Protein AF-A0A0Q7DU50-F1 (afdb_monomer_lite)

Foldseek 3Di:
DKDKDFDDLVCLVLVQVLQQLQLCVVPPDPHNGGDPSVVSSVVSVVCVVVVWTKMFMADPVRGTFKIKTWDFDPDPVRRVPTDIDMDGRPVCPPVCVVVVD

Structure (mmCIF, N/CA/C/O backbone):
data_AF-A0A0Q7DU50-F1
#
_entry.id   AF-A0A0Q7DU50-F1
#
loop_
_atom_site.group_PDB
_atom_site.id
_atom_site.type_symbol
_atom_site.label_atom_id
_atom_site.label_alt_id
_atom_site.label_comp_id
_atom_site.label_asym_id
_atom_site.label_entity_id
_atom_site.label_seq_id
_atom_site.pdbx_PDB_ins_code
_atom_site.Cartn_x
_atom_site.Cartn_y
_atom_site.Cartn_z
_atom_site.occupancy
_atom_site.B_iso_or_equiv
_atom_site.auth_seq_id
_atom_site.auth_comp_id
_atom_site.auth_asym_id
_atom_site.auth_atom_id
_atom_site.pdbx_PDB_model_num
ATOM 1 N N . MET A 1 1 ? -14.521 -8.506 12.262 1.00 81.94 1 MET A N 1
ATOM 2 C CA . MET A 1 1 ? -13.375 -9.370 11.940 1.00 81.94 1 MET A CA 1
ATOM 3 C C . MET A 1 1 ? -12.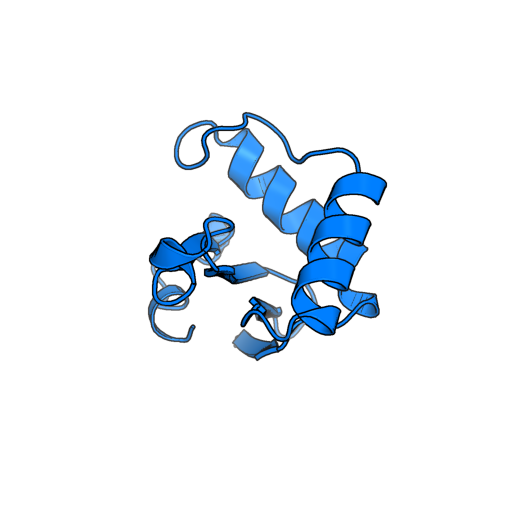657 -8.763 10.739 1.00 81.94 1 MET A C 1
ATOM 5 O O . MET A 1 1 ? -13.153 -7.806 10.149 1.00 81.94 1 MET A O 1
ATOM 9 N N . THR A 1 2 ? -11.438 -9.209 10.452 1.00 92.44 2 THR A N 1
ATOM 10 C CA . THR A 1 2 ? -10.672 -8.757 9.285 1.00 92.44 2 THR A CA 1
ATOM 11 C C . THR A 1 2 ? -10.203 -9.956 8.484 1.00 92.44 2 THR A C 1
ATOM 13 O O . THR A 1 2 ? -9.911 -11.005 9.059 1.00 92.44 2 THR A O 1
ATOM 16 N N . ARG A 1 3 ? -10.113 -9.804 7.162 1.00 96.00 3 ARG A N 1
ATOM 17 C CA . ARG A 1 3 ? -9.573 -10.829 6.263 1.00 96.00 3 ARG A CA 1
ATOM 18 C C . ARG A 1 3 ? -8.433 -10.257 5.437 1.00 96.00 3 ARG A C 1
ATOM 20 O O . ARG A 1 3 ? -8.637 -9.284 4.716 1.00 96.00 3 ARG A O 1
ATOM 27 N N . VAL A 1 4 ? -7.265 -10.889 5.506 1.00 98.00 4 VAL A N 1
ATOM 28 C CA . VAL A 1 4 ? -6.104 -10.549 4.674 1.00 98.00 4 VAL A CA 1
ATOM 29 C C . VAL A 1 4 ? -6.131 -11.382 3.394 1.00 98.00 4 VAL A C 1
ATOM 31 O O . VAL A 1 4 ? -6.412 -12.582 3.434 1.00 98.00 4 VAL A O 1
ATOM 34 N N . ARG A 1 5 ? -5.879 -10.751 2.244 1.00 98.12 5 ARG A N 1
ATOM 35 C CA . ARG A 1 5 ? -5.752 -11.434 0.944 1.00 98.12 5 ARG A CA 1
ATOM 36 C C . ARG A 1 5 ? -4.885 -10.634 -0.042 1.00 98.12 5 ARG A C 1
ATOM 38 O O . ARG A 1 5 ? -4.729 -9.427 0.159 1.00 98.12 5 ARG A O 1
ATOM 45 N N . PRO A 1 6 ? -4.354 -11.265 -1.110 1.00 98.44 6 PRO A N 1
ATOM 46 C CA . PRO A 1 6 ? -3.636 -10.550 -2.166 1.00 98.44 6 PRO A CA 1
ATOM 47 C C . PRO A 1 6 ? -4.492 -9.437 -2.770 1.00 98.44 6 PRO A C 1
ATOM 49 O O . PRO A 1 6 ? -5.703 -9.621 -2.926 1.00 98.44 6 PRO A O 1
ATOM 52 N N . ILE A 1 7 ? -3.885 -8.298 -3.101 1.00 98.62 7 ILE A N 1
ATOM 53 C CA . ILE A 1 7 ? -4.572 -7.180 -3.755 1.00 98.62 7 ILE A CA 1
ATOM 54 C C . ILE A 1 7 ? -5.048 -7.559 -5.166 1.00 98.62 7 ILE A C 1
ATOM 56 O O . ILE A 1 7 ? -4.459 -8.404 -5.839 1.00 98.62 7 ILE A O 1
ATOM 60 N N . THR A 1 8 ? -6.115 -6.914 -5.622 1.00 98.38 8 THR A N 1
ATOM 61 C CA . THR A 1 8 ? -6.632 -6.987 -6.991 1.00 98.38 8 THR A CA 1
ATOM 62 C C . THR A 1 8 ? -6.837 -5.575 -7.535 1.00 98.38 8 THR A C 1
ATOM 64 O O . THR A 1 8 ? -6.918 -4.617 -6.767 1.00 98.38 8 THR A O 1
ATOM 67 N N . GLU A 1 9 ? -6.974 -5.417 -8.853 1.00 98.50 9 GLU A N 1
ATOM 68 C CA . GLU A 1 9 ? -7.231 -4.093 -9.445 1.00 98.50 9 GLU A CA 1
ATOM 69 C C . GLU A 1 9 ? -8.529 -3.443 -8.936 1.00 98.50 9 GLU A C 1
ATOM 71 O O . GLU A 1 9 ? -8.601 -2.222 -8.819 1.00 98.50 9 GLU A O 1
ATOM 76 N N . ALA A 1 10 ? -9.532 -4.243 -8.557 1.00 98.31 10 ALA A N 1
ATOM 77 C CA . ALA A 1 10 ? -10.786 -3.737 -7.995 1.00 98.31 10 ALA A CA 1
ATOM 78 C C . ALA A 1 10 ? -10.596 -3.009 -6.650 1.00 98.31 10 ALA A C 1
ATOM 80 O O . ALA A 1 10 ? -11.453 -2.227 -6.245 1.00 98.31 10 ALA A O 1
ATOM 81 N N . ASP A 1 11 ? -9.469 -3.232 -5.971 1.00 98.62 11 ASP A N 1
ATOM 82 C CA . ASP A 1 11 ? -9.181 -2.636 -4.668 1.00 98.62 11 ASP A CA 1
ATOM 83 C C . ASP A 1 11 ? -8.501 -1.281 -4.757 1.00 98.62 11 ASP A C 1
ATOM 85 O O . ASP A 1 11 ? -8.383 -0.618 -3.731 1.00 98.62 11 ASP A O 1
ATOM 89 N N . ILE A 1 12 ? -8.045 -0.868 -5.944 1.00 98.69 12 ILE A N 1
ATOM 90 C CA . ILE A 1 12 ? -7.265 0.361 -6.132 1.00 98.69 12 ILE A CA 1
ATOM 91 C C . ILE A 1 12 ? -7.937 1.576 -5.467 1.00 98.69 12 ILE A C 1
ATOM 93 O O . ILE A 1 12 ? -7.248 2.263 -4.711 1.00 98.69 12 ILE A O 1
ATOM 97 N N . PRO A 1 13 ? -9.253 1.831 -5.641 1.00 98.56 13 PRO A N 1
ATOM 98 C CA . PRO A 1 13 ? -9.901 2.962 -4.975 1.00 98.56 13 PRO A CA 1
AT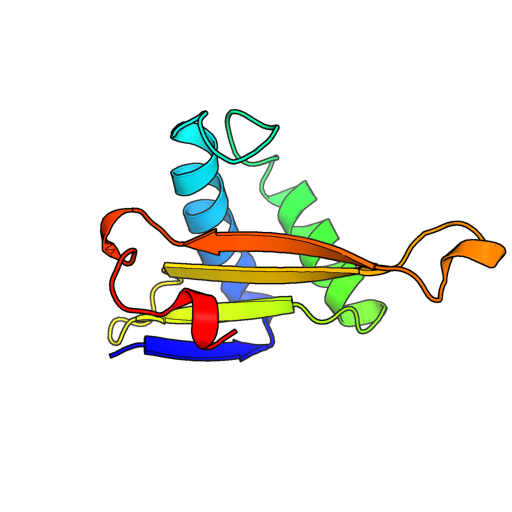OM 99 C C . PRO A 1 13 ? -9.878 2.849 -3.444 1.00 98.56 13 PRO A C 1
ATOM 101 O O . PRO A 1 13 ? -9.623 3.830 -2.751 1.00 98.56 13 PRO A O 1
ATOM 104 N N . GLY A 1 14 ? -10.116 1.646 -2.910 1.00 98.56 14 GLY A N 1
ATOM 105 C CA . GLY A 1 14 ? -10.113 1.398 -1.468 1.00 98.56 14 GLY A CA 1
ATOM 106 C C . GLY A 1 14 ? -8.715 1.520 -0.866 1.00 98.56 14 GLY A C 1
ATOM 107 O O . GLY A 1 14 ? -8.537 2.193 0.141 1.00 98.56 14 GLY A O 1
ATOM 108 N N . PHE A 1 15 ? -7.714 0.930 -1.520 1.00 98.75 15 PHE A N 1
ATOM 109 C CA . PHE A 1 15 ? -6.310 1.036 -1.139 1.00 98.75 15 PHE A CA 1
ATOM 110 C C . PHE A 1 15 ? -5.820 2.486 -1.167 1.00 98.75 15 PHE A C 1
ATOM 112 O O . PHE A 1 15 ? -5.189 2.920 -0.207 1.00 98.75 15 PHE A O 1
ATOM 119 N N . HIS A 1 16 ? -6.149 3.249 -2.217 1.00 98.75 16 HIS A N 1
ATOM 120 C CA . HIS A 1 16 ? -5.811 4.672 -2.314 1.00 98.75 16 HIS A CA 1
ATOM 121 C C . HIS A 1 16 ? -6.380 5.468 -1.135 1.00 98.75 16 HIS A C 1
ATOM 123 O O . HIS A 1 16 ? -5.633 6.178 -0.465 1.00 98.75 16 HIS A O 1
ATOM 129 N N . ALA A 1 17 ? -7.663 5.276 -0.816 1.00 98.56 17 ALA A N 1
ATOM 130 C CA . ALA A 1 17 ? -8.302 5.940 0.318 1.00 98.56 17 ALA A CA 1
ATOM 131 C C . ALA A 1 17 ? -7.661 5.553 1.666 1.00 98.56 17 ALA A C 1
ATOM 133 O O . ALA A 1 17 ? -7.437 6.413 2.518 1.00 98.56 17 ALA A O 1
ATOM 134 N N . THR A 1 18 ? -7.327 4.272 1.863 1.00 98.62 18 THR A N 1
ATOM 135 C CA . THR A 1 18 ? -6.618 3.790 3.059 1.00 98.62 18 THR A CA 1
ATOM 136 C C . THR A 1 18 ? -5.217 4.398 3.175 1.00 98.62 18 THR A C 1
ATOM 138 O O . THR A 1 18 ? -4.833 4.840 4.258 1.00 98.62 18 THR A O 1
ATOM 141 N N . LEU A 1 19 ? -4.461 4.435 2.074 1.00 98.62 19 LEU A N 1
ATOM 142 C CA . LEU A 1 19 ? -3.128 5.031 2.011 1.00 98.62 19 LEU A CA 1
ATOM 143 C C . LEU A 1 19 ? -3.182 6.527 2.333 1.00 98.62 19 LEU A C 1
ATOM 145 O O . LEU A 1 19 ? -2.389 6.996 3.145 1.00 98.62 19 LEU A O 1
ATOM 149 N N . ASP A 1 20 ? -4.132 7.262 1.748 1.00 98.56 20 ASP A N 1
ATOM 150 C CA . ASP A 1 20 ? -4.293 8.703 1.972 1.00 98.56 20 ASP A CA 1
ATOM 151 C C . ASP A 1 20 ? -4.636 9.007 3.431 1.00 98.56 20 ASP A C 1
ATOM 153 O O . ASP A 1 20 ? -4.017 9.874 4.046 1.00 98.56 20 ASP A O 1
ATOM 157 N N . ALA A 1 21 ? -5.563 8.240 4.016 1.00 98.31 21 ALA A N 1
ATOM 158 C CA . ALA A 1 21 ? -5.943 8.386 5.416 1.00 98.31 21 ALA A CA 1
ATOM 159 C C . ALA A 1 21 ? -4.737 8.230 6.355 1.00 98.31 21 ALA A C 1
ATOM 161 O O . ALA A 1 21 ? -4.567 9.043 7.259 1.00 98.31 21 ALA A O 1
ATOM 162 N N . VAL A 1 22 ? -3.878 7.230 6.116 1.00 98.38 22 VAL A N 1
ATOM 163 C CA . VAL A 1 22 ? -2.664 7.007 6.920 1.00 98.38 22 VAL A CA 1
ATOM 164 C C . VAL A 1 22 ? -1.586 8.060 6.631 1.00 98.38 22 VAL A C 1
ATOM 166 O O . VAL A 1 22 ? -0.926 8.527 7.558 1.00 98.38 22 VAL A O 1
ATOM 169 N N . ALA A 1 23 ? -1.404 8.469 5.372 1.00 98.12 23 ALA A N 1
ATOM 170 C CA . ALA A 1 23 ? -0.418 9.480 4.979 1.00 98.12 23 ALA A CA 1
ATOM 171 C C . ALA A 1 23 ? -0.709 10.847 5.616 1.00 98.12 23 ALA A C 1
ATOM 173 O O . ALA A 1 23 ? 0.202 11.511 6.110 1.00 98.12 23 ALA A O 1
ATOM 174 N N . ARG A 1 24 ? -1.988 11.235 5.689 1.00 98.06 24 ARG A N 1
ATOM 175 C CA . ARG A 1 24 ? -2.426 12.505 6.288 1.00 98.06 24 ARG A CA 1
ATOM 176 C C . ARG A 1 24 ? -2.146 12.621 7.779 1.00 98.06 24 ARG A C 1
ATOM 178 O O . ARG A 1 24 ? -2.032 13.737 8.279 1.00 98.06 24 ARG A O 1
ATOM 185 N N . GLU A 1 25 ? -1.950 11.507 8.479 1.00 97.12 25 GLU A N 1
ATOM 186 C CA . GLU A 1 25 ? -1.501 11.524 9.876 1.00 97.12 25 GLU A CA 1
ATOM 187 C C . GLU A 1 25 ? -0.082 12.102 10.027 1.00 97.12 25 GLU A C 1
ATOM 189 O O . GLU A 1 25 ? 0.315 12.444 11.139 1.00 97.12 25 GLU A O 1
ATOM 194 N N . SER A 1 26 ? 0.691 12.212 8.934 1.00 93.69 26 SER A N 1
ATOM 195 C CA . SER A 1 26 ? 2.017 12.857 8.870 1.00 93.69 26 SER A CA 1
ATOM 196 C C . SER A 1 26 ? 3.012 12.387 9.943 1.00 93.69 26 SER A C 1
ATOM 198 O O . SER A 1 26 ? 3.904 13.127 10.348 1.00 93.69 26 SER A O 1
ATOM 200 N N . SER A 1 27 ? 2.842 11.149 10.415 1.00 94.06 27 SER A N 1
ATOM 201 C CA . SER A 1 27 ? 3.603 10.578 11.536 1.00 94.06 27 SER A CA 1
ATOM 202 C C . SER A 1 27 ? 4.366 9.305 11.161 1.00 94.06 27 SER A C 1
ATOM 204 O O . SER A 1 27 ? 5.336 8.957 11.827 1.00 94.06 27 SER A O 1
ATOM 206 N N . PHE A 1 28 ? 3.931 8.599 10.111 1.00 94.25 28 PHE A N 1
ATOM 207 C CA . PHE A 1 28 ? 4.428 7.255 9.776 1.00 94.25 28 PHE A CA 1
ATOM 208 C C . PHE A 1 28 ? 5.017 7.156 8.371 1.00 94.25 28 PHE A C 1
ATOM 210 O O . PHE A 1 28 ? 6.036 6.500 8.173 1.00 94.25 28 PHE A O 1
ATOM 217 N N . LEU A 1 29 ? 4.367 7.787 7.391 1.00 95.56 29 LEU A N 1
ATOM 218 C CA . LEU A 1 29 ? 4.781 7.740 5.994 1.00 95.56 29 LEU A CA 1
ATOM 219 C C . LEU A 1 29 ? 5.615 8.968 5.635 1.00 95.56 29 LEU A C 1
ATOM 221 O O . LEU A 1 29 ? 5.462 10.037 6.218 1.00 95.56 29 LEU A O 1
ATOM 225 N N . ARG A 1 30 ? 6.482 8.813 4.630 1.00 92.38 30 ARG A N 1
ATOM 226 C CA . ARG A 1 30 ? 7.297 9.920 4.105 1.00 92.38 30 ARG A CA 1
ATOM 227 C C . ARG A 1 30 ? 6.451 11.006 3.432 1.00 92.38 30 ARG A C 1
ATOM 229 O O . ARG A 1 30 ? 6.828 12.170 3.463 1.00 92.38 30 ARG A O 1
ATOM 236 N N . GLY A 1 31 ? 5.347 10.618 2.791 1.00 92.12 31 GLY A N 1
ATOM 237 C CA . GLY A 1 31 ? 4.400 11.537 2.159 1.00 92.12 31 GLY A CA 1
ATOM 238 C C . GLY A 1 31 ? 3.288 11.956 3.122 1.00 92.12 31 GLY A C 1
ATOM 239 O O . GLY A 1 31 ? 2.817 11.138 3.907 1.00 92.12 31 GLY A O 1
ATOM 240 N N . SER A 1 32 ? 2.846 13.211 3.023 1.00 95.44 32 SER A N 1
ATOM 241 C CA . SER A 1 32 ? 1.748 13.783 3.822 1.00 95.44 32 SER A CA 1
ATOM 242 C C . SER A 1 32 ? 0.349 13.552 3.229 1.00 95.44 32 SER A C 1
ATOM 244 O O . SER A 1 32 ? -0.654 13.946 3.820 1.00 95.44 32 SER A O 1
ATOM 246 N N . GLN A 1 33 ? 0.269 12.937 2.048 1.00 96.88 33 GLN A N 1
ATOM 247 C CA . GLN A 1 33 ? -0.961 12.521 1.371 1.00 96.88 33 GLN A CA 1
ATOM 248 C C . GLN A 1 33 ? -0.647 11.384 0.391 1.00 96.88 33 GLN A C 1
ATOM 250 O O . GLN A 1 33 ? 0.522 11.177 0.042 1.00 96.88 33 GLN A O 1
ATOM 255 N N . ALA A 1 34 ? -1.668 10.659 -0.066 1.00 97.25 34 ALA A N 1
ATOM 256 C CA . ALA A 1 34 ? -1.474 9.671 -1.119 1.00 97.25 34 ALA A CA 1
ATOM 257 C C . ALA A 1 34 ? -1.060 10.345 -2.442 1.00 97.25 34 ALA A C 1
ATOM 259 O O . ALA A 1 34 ? -1.493 11.468 -2.730 1.00 97.25 34 ALA A O 1
ATOM 260 N N . PRO A 1 35 ? -0.269 9.658 -3.286 1.00 97.81 35 PRO A N 1
ATOM 261 C CA . PRO A 1 35 ? -0.090 10.055 -4.678 1.00 97.81 35 PRO A CA 1
ATOM 262 C C . PRO A 1 35 ? -1.435 10.134 -5.430 1.00 97.81 35 PRO A C 1
ATOM 264 O O . PRO A 1 35 ? -2.444 9.590 -4.961 1.00 97.81 35 PRO A O 1
ATOM 267 N N . PRO A 1 36 ? -1.471 10.772 -6.613 1.00 98.38 36 PRO A N 1
ATOM 268 C CA . PRO A 1 36 ? -2.608 10.691 -7.525 1.00 98.38 36 PRO A CA 1
ATOM 269 C C . PRO A 1 36 ? -3.096 9.251 -7.735 1.00 98.38 36 PRO A C 1
ATOM 271 O O . PRO A 1 36 ? -2.306 8.304 -7.755 1.00 98.38 36 PRO A O 1
ATOM 274 N N . LEU A 1 37 ? -4.409 9.080 -7.915 1.00 98.44 37 LEU A N 1
ATOM 275 C CA . LEU A 1 37 ? -5.021 7.754 -8.053 1.00 98.44 37 LEU A CA 1
ATOM 276 C C . LEU A 1 37 ? -4.414 6.947 -9.211 1.00 98.44 37 LEU A C 1
ATOM 278 O O . LEU A 1 37 ? -4.198 5.749 -9.058 1.00 98.44 37 LEU A O 1
ATOM 282 N N . ASP A 1 38 ? -4.090 7.597 -10.329 1.00 98.44 38 ASP A N 1
ATOM 283 C CA . ASP A 1 38 ? -3.488 6.943 -11.498 1.00 98.44 38 ASP A CA 1
ATOM 284 C C . ASP A 1 38 ? -2.067 6.421 -11.225 1.00 98.44 38 ASP A C 1
ATOM 286 O O . ASP A 1 38 ? -1.689 5.354 -11.722 1.00 98.44 38 ASP A O 1
ATOM 290 N N . ASP A 1 39 ? -1.302 7.111 -10.375 1.00 98.50 39 ASP A N 1
ATOM 291 C CA . ASP A 1 39 ? 0.029 6.667 -9.953 1.00 98.50 39 ASP A CA 1
ATOM 292 C C . ASP A 1 39 ? -0.083 5.442 -9.040 1.00 98.50 39 ASP A C 1
ATOM 294 O O . ASP A 1 39 ? 0.626 4.449 -9.222 1.00 98.50 39 ASP A O 1
ATOM 298 N N . VAL A 1 40 ? -1.035 5.464 -8.100 1.00 98.50 40 VAL A N 1
ATOM 299 C CA . VAL A 1 40 ? -1.340 4.310 -7.239 1.00 98.50 40 VAL A CA 1
ATOM 300 C C . VAL A 1 40 ? -1.862 3.129 -8.063 1.00 98.50 40 VAL A C 1
ATOM 302 O O . VAL A 1 40 ? -1.459 1.988 -7.829 1.00 98.50 40 VAL A O 1
ATOM 305 N N . ALA A 1 41 ? -2.698 3.378 -9.071 1.00 98.69 41 ALA A N 1
ATOM 306 C CA . ALA A 1 41 ? -3.175 2.348 -9.987 1.00 98.69 41 ALA A CA 1
ATOM 307 C C . ALA A 1 41 ? -2.017 1.714 -10.771 1.00 98.69 41 ALA A C 1
ATOM 309 O O . ALA A 1 41 ? -1.9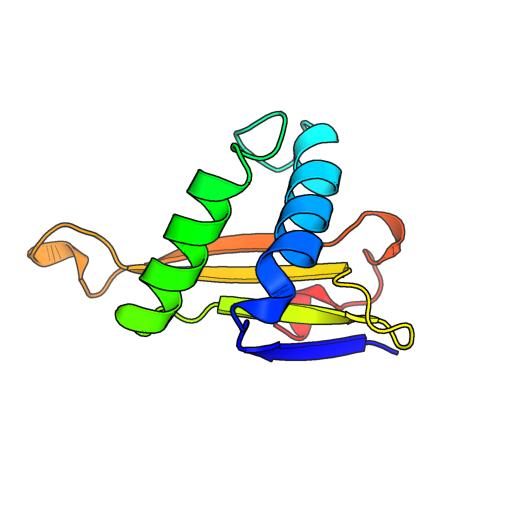43 0.490 -10.895 1.00 98.69 41 ALA A O 1
ATOM 310 N N . SER A 1 42 ? -1.087 2.536 -11.263 1.00 98.56 42 SER A N 1
ATOM 311 C CA . SER A 1 42 ? 0.115 2.080 -11.966 1.00 98.56 42 SER A CA 1
ATOM 312 C C . SER A 1 42 ? 1.023 1.251 -11.058 1.00 98.56 42 SER A C 1
ATOM 314 O O . SER A 1 42 ? 1.512 0.201 -11.475 1.00 98.56 42 SER A O 1
ATOM 316 N N . PHE A 1 43 ? 1.190 1.663 -9.799 1.00 98.19 43 PHE A N 1
ATOM 317 C CA . PHE A 1 43 ? 1.933 0.912 -8.788 1.00 98.19 43 PHE A CA 1
ATOM 318 C C . PHE A 1 43 ? 1.330 -0.476 -8.528 1.00 98.19 43 PHE A C 1
ATOM 320 O O . PHE A 1 43 ? 2.039 -1.478 -8.622 1.00 98.19 43 PHE A O 1
ATOM 327 N N . VAL A 1 44 ? 0.019 -0.556 -8.269 1.00 98.62 44 VAL A N 1
ATOM 328 C CA . VAL A 1 44 ? -0.675 -1.831 -8.006 1.00 98.62 44 VAL A CA 1
ATOM 329 C C . VAL A 1 44 ? -0.584 -2.764 -9.213 1.00 98.62 44 VAL A C 1
ATOM 331 O O . VAL A 1 44 ? -0.217 -3.931 -9.067 1.00 98.62 44 VAL A O 1
ATOM 334 N N . ARG A 1 45 ? -0.857 -2.260 -10.423 1.00 98.69 45 ARG A N 1
ATOM 335 C CA . ARG A 1 45 ? -0.729 -3.058 -11.655 1.00 98.69 45 ARG A CA 1
ATOM 336 C C . ARG A 1 45 ? 0.702 -3.535 -11.871 1.00 98.69 45 ARG A C 1
ATOM 338 O O . ARG A 1 45 ? 0.900 -4.696 -12.217 1.00 98.69 45 ARG A O 1
ATOM 345 N N . GLY A 1 46 ? 1.687 -2.673 -11.622 1.00 98.12 46 GLY A N 1
ATOM 346 C CA . GLY A 1 46 ? 3.102 -3.024 -11.681 1.00 98.12 46 GLY A CA 1
ATOM 347 C C . GLY A 1 46 ? 3.447 -4.169 -10.731 1.00 98.12 46 GLY A C 1
ATOM 348 O O . GLY A 1 46 ? 4.033 -5.157 -11.167 1.00 98.12 46 GLY A O 1
ATOM 349 N N . ASN A 1 47 ? 3.014 -4.094 -9.468 1.00 98.06 47 ASN A N 1
ATOM 350 C CA . ASN A 1 47 ? 3.236 -5.158 -8.488 1.00 98.06 47 ASN A CA 1
ATOM 351 C C . ASN A 1 47 ? 2.578 -6.483 -8.892 1.00 98.06 47 ASN A C 1
ATOM 353 O O . ASN A 1 47 ? 3.205 -7.535 -8.772 1.00 98.06 47 ASN A O 1
ATOM 357 N N . ILE A 1 48 ? 1.348 -6.446 -9.416 1.00 98.12 48 ILE A N 1
ATOM 358 C CA . ILE A 1 48 ? 0.657 -7.642 -9.922 1.00 98.12 48 ILE A CA 1
ATOM 359 C C . ILE A 1 48 ? 1.443 -8.261 -11.087 1.00 98.12 48 ILE A C 1
ATOM 361 O O . ILE A 1 48 ? 1.703 -9.466 -11.086 1.00 98.12 48 ILE A O 1
ATOM 365 N N . GLN A 1 49 ? 1.860 -7.447 -12.060 1.00 97.88 49 GLN A N 1
ATOM 366 C CA . GLN A 1 49 ? 2.599 -7.901 -13.242 1.00 97.88 49 GLN A CA 1
ATOM 367 C C . GLN A 1 49 ? 3.950 -8.529 -12.880 1.00 97.88 49 GLN A C 1
ATOM 369 O O . GLN A 1 49 ? 4.303 -9.584 -13.409 1.00 97.88 49 GLN A O 1
ATOM 374 N N . THR A 1 50 ? 4.696 -7.917 -11.959 1.00 95.56 50 THR A N 1
ATOM 375 C CA . THR A 1 50 ? 6.016 -8.405 -11.523 1.00 95.56 50 THR A CA 1
ATOM 376 C C . THR A 1 50 ? 5.943 -9.445 -10.407 1.00 95.56 50 THR A C 1
ATOM 378 O O . THR A 1 50 ? 6.974 -9.993 -10.008 1.00 95.56 50 THR A O 1
ATOM 381 N N . ARG A 1 51 ? 4.734 -9.761 -9.923 1.00 96.06 51 ARG A N 1
ATOM 382 C CA . ARG A 1 51 ? 4.485 -10.663 -8.790 1.00 96.06 51 ARG A CA 1
ATOM 383 C C . ARG A 1 51 ? 5.218 -10.216 -7.520 1.00 96.06 51 ARG A C 1
ATOM 385 O O . ARG A 1 51 ? 5.758 -11.044 -6.781 1.00 96.06 51 ARG A O 1
ATOM 392 N N . ASN A 1 52 ? 5.257 -8.909 -7.279 1.00 97.69 52 ASN A N 1
ATOM 393 C CA . ASN A 1 52 ? 5.589 -8.373 -5.965 1.00 97.69 52 ASN A CA 1
ATOM 394 C C . ASN A 1 52 ? 4.431 -8.689 -5.005 1.00 97.69 52 ASN A C 1
ATOM 396 O O . ASN A 1 52 ? 3.269 -8.490 -5.373 1.00 97.69 52 ASN A O 1
ATOM 400 N N . PRO A 1 53 ? 4.701 -9.207 -3.795 1.00 97.81 53 PRO A N 1
ATOM 401 C CA . PRO A 1 53 ? 3.644 -9.472 -2.833 1.00 97.81 53 PRO A CA 1
ATOM 402 C C . PRO A 1 53 ? 3.038 -8.146 -2.372 1.00 97.81 53 PRO A C 1
ATOM 404 O O . PRO A 1 53 ? 3.735 -7.264 -1.878 1.00 97.81 53 PRO A O 1
ATOM 407 N N . GLN A 1 54 ? 1.726 -8.025 -2.527 1.00 98.69 54 GLN A N 1
ATOM 408 C CA . GLN A 1 54 ? 0.946 -6.911 -2.013 1.00 98.69 54 GLN A CA 1
ATOM 409 C C . GLN A 1 54 ? -0.383 -7.462 -1.503 1.00 98.69 54 GLN A C 1
ATOM 411 O O . GLN A 1 54 ? -1.151 -8.080 -2.245 1.00 98.69 54 GLN A O 1
ATOM 416 N N . PHE A 1 55 ? -0.634 -7.259 -0.218 1.00 98.75 55 PHE A N 1
ATOM 417 C CA . PHE A 1 55 ? -1.790 -7.761 0.508 1.00 98.75 55 PHE A CA 1
ATOM 418 C C . PHE A 1 55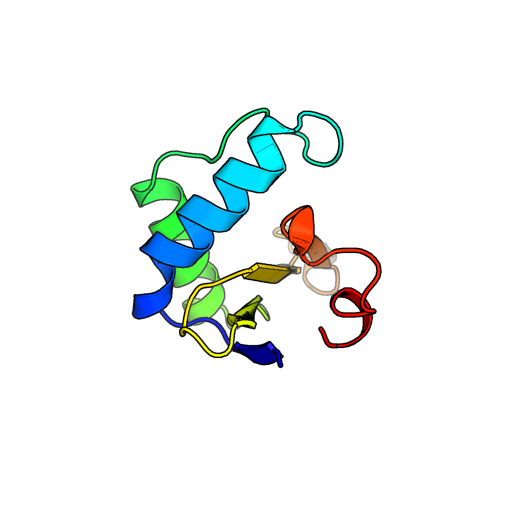 ? -2.578 -6.602 1.099 1.00 98.75 55 PHE A C 1
ATOM 420 O O . PHE A 1 55 ? -2.021 -5.581 1.498 1.00 98.75 55 PHE A O 1
ATOM 427 N N . VAL A 1 56 ? -3.891 -6.787 1.189 1.00 98.81 56 V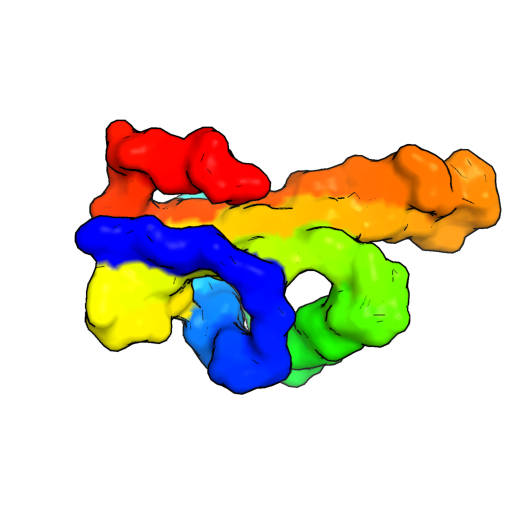AL A N 1
ATOM 428 C CA . VAL A 1 56 ? -4.809 -5.846 1.832 1.00 98.81 56 VAL A CA 1
ATOM 429 C C . VAL A 1 56 ? -5.632 -6.560 2.895 1.00 98.81 56 VAL A C 1
ATOM 431 O O . VAL A 1 56 ? -5.973 -7.737 2.753 1.00 98.81 56 VAL A O 1
ATOM 434 N N . ALA A 1 57 ? -5.959 -5.835 3.959 1.00 98.50 57 ALA A N 1
ATOM 435 C CA . ALA A 1 57 ? -6.897 -6.268 4.982 1.00 98.50 57 ALA A CA 1
ATOM 436 C C . ALA A 1 57 ? -8.272 -5.654 4.712 1.00 98.50 57 ALA A C 1
ATOM 438 O O . ALA A 1 57 ? -8.389 -4.436 4.578 1.00 98.50 57 ALA A O 1
ATOM 439 N N . LEU A 1 58 ? -9.305 -6.495 4.667 1.00 98.06 58 LEU A N 1
ATOM 440 C CA . LEU A 1 58 ? -10.699 -6.084 4.523 1.00 98.06 58 LEU A CA 1
ATOM 441 C C . LEU A 1 58 ? -11.419 -6.174 5.861 1.00 98.06 58 LEU A C 1
ATOM 443 O O . LEU A 1 58 ? -11.253 -7.168 6.573 1.00 98.06 58 LEU A O 1
ATOM 447 N N . SER A 1 59 ? -12.252 -5.183 6.169 1.00 96.44 59 SER A N 1
ATOM 448 C CA . SER A 1 59 ? -13.257 -5.292 7.225 1.00 96.44 59 SER A CA 1
ATOM 449 C C . SER A 1 59 ? -14.418 -6.196 6.801 1.00 96.44 59 SER A C 1
ATOM 451 O O . SER A 1 59 ? -14.593 -6.493 5.617 1.00 96.44 59 SER A O 1
ATOM 453 N N . ASP A 1 60 ? -15.266 -6.585 7.755 1.00 92.81 60 ASP A N 1
ATOM 454 C CA . ASP A 1 60 ? -16.507 -7.326 7.468 1.00 92.81 60 ASP A CA 1
ATOM 455 C C . ASP A 1 60 ? -17.441 -6.568 6.511 1.00 92.81 60 ASP A C 1
ATOM 457 O O . ASP A 1 60 ? -18.212 -7.178 5.776 1.00 92.81 60 ASP A O 1
ATOM 461 N N . GLN A 1 61 ? -17.363 -5.235 6.498 1.00 92.88 61 GLN A N 1
ATOM 462 C CA . GLN A 1 61 ? -18.132 -4.369 5.600 1.00 92.88 61 GLN A CA 1
ATOM 463 C C . GLN A 1 61 ? -17.519 -4.282 4.190 1.00 92.88 61 GLN A C 1
ATOM 465 O O . GLN A 1 61 ? -18.049 -3.578 3.335 1.00 92.88 61 GLN A O 1
ATOM 470 N N . GLY A 1 62 ? -16.401 -4.969 3.940 1.00 93.50 62 GLY A N 1
ATOM 471 C CA . GLY A 1 62 ? -15.719 -5.001 2.647 1.00 93.50 62 GLY A CA 1
ATOM 472 C C . GLY A 1 62 ? -14.790 -3.815 2.379 1.00 93.50 62 GLY A C 1
ATOM 473 O O . GLY A 1 62 ? -14.236 -3.722 1.288 1.00 93.50 62 GLY A O 1
ATOM 474 N N . SER A 1 63 ? -14.585 -2.917 3.345 1.00 96.62 63 SER A N 1
ATOM 475 C CA . SER A 1 63 ? -13.668 -1.781 3.194 1.00 96.62 63 SER A CA 1
ATOM 476 C C . SER A 1 63 ? -12.217 -2.211 3.406 1.00 96.62 63 SER A C 1
ATOM 478 O O . SER A 1 63 ? -11.937 -3.017 4.293 1.00 96.62 63 SER A O 1
ATOM 480 N N . ILE A 1 64 ? -11.284 -1.643 2.638 1.00 98.50 64 ILE A N 1
ATOM 481 C CA . ILE A 1 64 ? -9.850 -1.807 2.904 1.00 98.50 64 ILE A CA 1
ATOM 482 C C . ILE A 1 64 ? -9.484 -0.997 4.153 1.00 98.50 64 ILE A C 1
ATOM 484 O O . ILE A 1 64 ? -9.830 0.178 4.266 1.00 98.50 64 ILE A O 1
ATOM 488 N N . VAL A 1 65 ? -8.808 -1.636 5.107 1.00 98.38 65 VAL A N 1
ATOM 489 C CA . VAL A 1 65 ? -8.454 -1.035 6.410 1.00 98.38 65 VAL A CA 1
ATOM 490 C C . VAL A 1 65 ? -6.958 -1.074 6.715 1.00 98.38 65 VAL A C 1
ATOM 492 O O . VAL A 1 65 ? -6.496 -0.502 7.705 1.00 98.38 65 VAL A O 1
ATOM 495 N N . GLY A 1 66 ? -6.184 -1.722 5.850 1.00 98.50 66 GLY A N 1
ATOM 496 C CA . GLY A 1 66 ? -4.732 -1.739 5.902 1.00 98.50 66 GLY A CA 1
ATOM 497 C C . GLY A 1 66 ? -4.134 -2.487 4.719 1.00 98.50 66 GLY A C 1
ATOM 498 O O . GLY A 1 66 ? -4.848 -3.168 3.977 1.00 98.50 66 GLY A O 1
ATOM 499 N N . TRP A 1 67 ? -2.820 -2.383 4.573 1.00 98.81 67 TRP A N 1
ATOM 500 C CA . TRP A 1 67 ? -2.055 -3.058 3.532 1.00 98.81 67 TRP A CA 1
ATOM 501 C C . TRP A 1 67 ? -0.654 -3.439 4.017 1.00 98.81 67 TRP A C 1
ATOM 503 O O . TRP A 1 67 ? -0.159 -2.892 5.006 1.00 98.81 67 TRP A O 1
ATOM 513 N N . CYS A 1 68 ? -0.021 -4.346 3.278 1.00 98.69 68 CYS A N 1
ATOM 514 C CA . CYS A 1 68 ? 1.397 -4.671 3.368 1.00 98.69 68 CYS A CA 1
ATOM 515 C C . CYS A 1 68 ? 1.899 -5.075 1.977 1.00 98.69 68 CYS A C 1
ATOM 517 O O . CYS A 1 68 ? 1.295 -5.933 1.327 1.00 98.69 68 CYS A O 1
ATOM 519 N N . ASP A 1 69 ? 2.976 -4.459 1.511 1.00 98.56 69 ASP A N 1
ATOM 520 C CA . ASP A 1 69 ? 3.631 -4.756 0.244 1.00 98.56 69 ASP A CA 1
ATOM 521 C C . ASP A 1 69 ? 5.145 -4.864 0.400 1.00 98.56 69 ASP A C 1
ATOM 523 O O . ASP A 1 69 ? 5.736 -4.288 1.311 1.00 98.56 69 ASP A O 1
ATOM 527 N N . ILE A 1 70 ? 5.767 -5.644 -0.486 1.00 98.31 70 ILE A N 1
ATOM 528 C CA . ILE A 1 70 ? 7.221 -5.684 -0.632 1.00 98.31 70 ILE A CA 1
ATOM 529 C C . ILE A 1 70 ? 7.562 -5.455 -2.099 1.00 98.31 70 ILE A C 1
ATOM 531 O O . ILE A 1 70 ? 7.190 -6.247 -2.967 1.00 98.31 70 ILE A O 1
ATOM 535 N N . VAL A 1 71 ? 8.313 -4.392 -2.372 1.00 96.38 71 VAL A N 1
ATOM 536 C CA . VAL A 1 71 ? 8.765 -4.036 -3.720 1.00 96.38 71 VAL A CA 1
ATOM 537 C C . VAL A 1 71 ? 10.230 -4.428 -3.868 1.00 96.38 71 VAL A C 1
ATOM 539 O O . VAL A 1 71 ? 11.070 -4.016 -3.071 1.00 96.38 71 VAL A O 1
ATOM 542 N N . ARG A 1 72 ? 10.550 -5.237 -4.884 1.00 95.00 72 ARG A N 1
ATOM 543 C CA . ARG A 1 72 ? 11.935 -5.657 -5.156 1.00 95.00 72 ARG A CA 1
ATOM 544 C C . ARG A 1 72 ? 12.833 -4.479 -5.529 1.00 95.00 72 ARG A C 1
ATOM 546 O O . ARG A 1 72 ? 12.391 -3.547 -6.208 1.00 95.00 72 ARG A O 1
ATOM 553 N N . GLY A 1 73 ? 14.108 -4.582 -5.154 1.00 92.69 73 GLY A N 1
ATOM 554 C CA . GLY A 1 73 ? 15.157 -3.676 -5.619 1.00 92.69 73 GLY A CA 1
ATOM 555 C C . GLY A 1 73 ? 15.242 -3.644 -7.150 1.00 92.69 73 GLY A C 1
ATOM 556 O O . GLY A 1 73 ? 15.014 -4.654 -7.819 1.00 92.69 73 GLY A O 1
ATOM 557 N N . ARG A 1 74 ? 15.533 -2.464 -7.712 1.00 87.00 74 ARG A N 1
ATOM 558 C CA . ARG A 1 74 ? 15.575 -2.244 -9.171 1.00 87.00 74 ARG A CA 1
ATOM 559 C C . ARG A 1 74 ? 16.969 -2.447 -9.771 1.00 87.00 74 ARG A C 1
ATOM 561 O O . ARG A 1 74 ? 17.066 -2.610 -10.985 1.00 87.00 74 ARG A O 1
ATOM 568 N N . GLY A 1 75 ? 18.029 -2.430 -8.960 1.00 88.75 75 GLY A N 1
ATOM 569 C CA . GLY A 1 75 ? 19.384 -2.734 -9.413 1.00 88.75 75 GLY A CA 1
ATOM 570 C C . GLY A 1 75 ? 19.580 -4.223 -9.711 1.00 88.75 75 GLY A C 1
ATOM 571 O O . GLY A 1 75 ? 19.005 -5.082 -9.043 1.00 88.75 75 GLY A O 1
ATOM 572 N N . GLU A 1 76 ? 20.442 -4.541 -10.681 1.00 88.81 76 GLU A N 1
ATOM 573 C CA . GLU A 1 76 ? 20.778 -5.924 -11.068 1.00 88.81 76 GLU A CA 1
ATOM 574 C C . GLU A 1 76 ? 21.195 -6.772 -9.855 1.00 88.81 76 GLU A C 1
ATOM 576 O O . GLU A 1 76 ? 20.685 -7.873 -9.627 1.00 88.81 76 GLU A O 1
ATOM 581 N N . HIS A 1 77 ? 22.051 -6.202 -9.010 1.00 93.62 77 HIS A N 1
ATOM 582 C CA . HIS A 1 77 ? 22.551 -6.844 -7.799 1.00 93.62 77 HIS A CA 1
ATOM 583 C C . HIS A 1 77 ? 21.626 -6.689 -6.584 1.00 93.62 77 HIS A C 1
ATOM 585 O O . HIS A 1 77 ? 21.927 -7.236 -5.533 1.00 93.62 77 HIS A O 1
ATOM 591 N N . GLU A 1 78 ? 20.492 -5.997 -6.707 1.00 92.81 78 GLU A N 1
ATOM 592 C CA . GLU A 1 78 ? 19.541 -5.736 -5.613 1.00 92.81 78 GLU A CA 1
ATOM 593 C C . GLU A 1 78 ? 18.242 -6.535 -5.762 1.00 92.81 78 GLU A C 1
ATOM 595 O O . GLU A 1 78 ? 17.357 -6.448 -4.918 1.00 92.81 78 GLU A O 1
ATOM 600 N N . SER A 1 79 ? 18.119 -7.341 -6.817 1.00 89.69 79 SER A N 1
ATOM 601 C CA . SER A 1 79 ? 16.912 -8.123 -7.124 1.00 89.69 79 SER A CA 1
ATOM 602 C C . SER A 1 79 ? 16.514 -9.137 -6.038 1.00 89.69 79 SER A C 1
ATOM 604 O O . SER A 1 79 ? 15.373 -9.602 -6.015 1.00 89.69 79 SER A O 1
ATOM 606 N N . HIS A 1 80 ? 17.443 -9.464 -5.136 1.00 91.94 80 HIS A N 1
ATOM 607 C CA . HIS A 1 80 ? 17.234 -10.314 -3.963 1.00 91.94 80 HIS A CA 1
ATOM 608 C C . HIS A 1 80 ? 16.776 -9.538 -2.714 1.00 91.94 80 HIS A C 1
ATOM 610 O O . HIS A 1 80 ? 16.438 -10.150 -1.702 1.00 91.94 80 HIS A O 1
ATOM 616 N N . LEU A 1 81 ? 16.776 -8.204 -2.772 1.00 96.56 81 LEU A N 1
ATOM 617 C CA . LEU A 1 81 ? 16.320 -7.309 -1.716 1.00 96.56 81 LEU A CA 1
ATOM 618 C C . LEU A 1 81 ? 14.877 -6.867 -1.978 1.00 96.56 81 LEU A C 1
ATOM 620 O O . LEU A 1 81 ? 14.405 -6.842 -3.119 1.00 96.56 81 LEU A O 1
ATOM 624 N N . GLY A 1 82 ? 14.1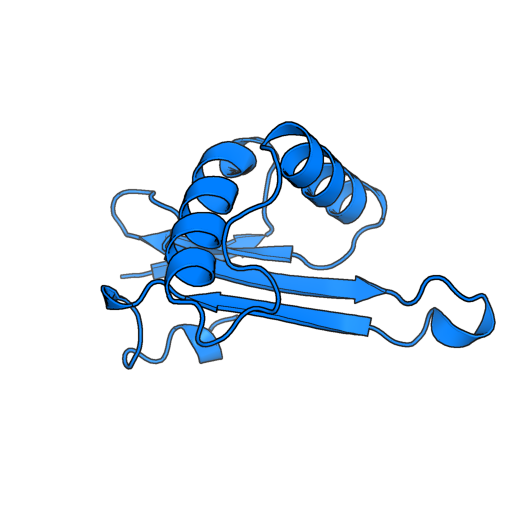90 -6.466 -0.912 1.00 96.19 82 GLY A N 1
ATOM 625 C CA . GLY A 1 82 ? 12.862 -5.877 -0.992 1.00 96.19 82 GLY A CA 1
ATOM 626 C C . GLY A 1 82 ? 12.666 -4.791 0.056 1.00 96.19 82 GLY A C 1
ATOM 627 O O . GLY A 1 82 ? 13.126 -4.927 1.189 1.00 96.19 82 GLY A O 1
ATOM 628 N N . GLU A 1 83 ? 11.977 -3.723 -0.329 1.00 96.81 83 GLU A N 1
ATOM 629 C CA . GLU A 1 83 ? 11.508 -2.688 0.587 1.00 96.81 83 GLU A CA 1
ATOM 630 C C . GLU A 1 83 ? 10.075 -3.013 1.002 1.00 96.81 83 GLU A C 1
ATOM 632 O O . GLU A 1 83 ? 9.210 -3.178 0.142 1.00 96.81 83 GLU A O 1
ATOM 637 N N . LEU A 1 84 ? 9.841 -3.135 2.312 1.00 97.81 84 LEU A N 1
ATOM 638 C CA . LEU A 1 84 ? 8.514 -3.376 2.871 1.00 97.81 84 LEU A CA 1
ATOM 639 C C . LEU A 1 84 ? 7.815 -2.048 3.164 1.00 97.81 84 LEU A C 1
ATOM 641 O O . LEU A 1 84 ? 8.327 -1.225 3.925 1.00 97.81 84 LEU A O 1
ATOM 645 N N . GLY A 1 85 ? 6.616 -1.882 2.612 1.00 97.38 85 GLY A N 1
ATOM 646 C CA . GLY A 1 85 ? 5.684 -0.808 2.926 1.00 97.38 85 GLY A CA 1
ATOM 647 C C . GLY A 1 85 ? 4.427 -1.369 3.582 1.00 97.38 85 GLY A C 1
ATOM 648 O O . GLY A 1 85 ? 3.870 -2.363 3.130 1.00 97.38 85 GLY A O 1
ATOM 649 N N . MET A 1 86 ? 3.948 -0.747 4.658 1.00 98.38 86 MET A N 1
ATOM 650 C CA . MET A 1 86 ? 2.663 -1.121 5.250 1.00 98.38 86 MET A CA 1
ATOM 651 C C . MET A 1 86 ? 1.981 0.045 5.949 1.00 98.38 86 MET A C 1
ATOM 653 O O . MET A 1 86 ? 2.614 1.029 6.335 1.00 98.38 86 MET A O 1
ATOM 657 N N . GLY A 1 87 ? 0.684 -0.114 6.181 1.00 98.12 87 GLY A N 1
ATOM 658 C CA . GLY A 1 87 ? -0.079 0.791 7.018 1.00 98.12 87 GLY A CA 1
ATOM 659 C C . GLY A 1 87 ? -1.425 0.209 7.412 1.00 98.12 87 GLY A C 1
ATOM 660 O O . GLY A 1 87 ? -2.011 -0.625 6.725 1.00 98.12 87 GLY A O 1
ATOM 661 N N . VAL A 1 88 ? -1.909 0.653 8.567 1.00 98.25 88 VAL A N 1
ATOM 662 C CA . VAL A 1 88 ? -3.207 0.274 9.129 1.00 98.25 88 VAL A CA 1
ATOM 663 C C . VAL A 1 88 ? -3.907 1.554 9.560 1.00 98.25 88 VAL A C 1
ATOM 665 O O . VAL A 1 88 ? -3.287 2.397 10.217 1.00 98.25 88 VAL A O 1
ATOM 668 N N . MET A 1 89 ? -5.183 1.700 9.204 1.00 97.88 89 MET A N 1
ATOM 669 C CA . MET A 1 89 ? -5.998 2.841 9.627 1.00 97.88 89 MET A CA 1
ATOM 670 C C . MET A 1 89 ? -6.058 2.935 11.154 1.00 97.88 89 MET A C 1
ATOM 672 O O . MET A 1 89 ? -6.140 1.911 11.835 1.00 97.88 89 MET A O 1
ATOM 676 N N . ALA A 1 90 ? -6.051 4.156 11.694 1.00 96.88 90 ALA A N 1
ATOM 677 C CA . ALA A 1 90 ? -5.944 4.416 13.131 1.00 96.88 90 ALA A CA 1
ATOM 678 C C . ALA A 1 90 ? -6.913 3.586 13.994 1.00 96.88 90 ALA A C 1
ATOM 680 O O . ALA A 1 90 ? -6.486 2.954 14.960 1.00 96.88 90 ALA A O 1
ATOM 681 N N . GLN A 1 91 ? -8.189 3.504 13.607 1.00 95.94 91 GLN A N 1
ATOM 682 C CA . GLN A 1 91 ? -9.227 2.781 14.349 1.00 95.94 91 GLN A CA 1
ATOM 683 C C . GLN A 1 91 ? -9.098 1.245 14.308 1.00 95.94 91 GLN A C 1
ATOM 685 O O . GLN A 1 91 ? -9.825 0.555 15.016 1.00 95.94 91 GLN A O 1
ATOM 690 N N . TRP A 1 92 ? -8.174 0.706 13.506 1.00 96.12 92 TRP A N 1
ATOM 691 C CA . TRP A 1 92 ? -7.883 -0.731 13.395 1.00 96.12 92 TRP A CA 1
ATOM 692 C C . TRP A 1 92 ? -6.524 -1.117 14.007 1.00 96.12 92 TRP A C 1
ATOM 694 O O . TRP A 1 92 ? -6.126 -2.286 13.973 1.00 96.12 92 TRP A O 1
ATOM 704 N N . ARG A 1 93 ? -5.791 -0.153 14.581 1.00 96.12 93 ARG A N 1
ATOM 705 C CA . ARG A 1 93 ? -4.518 -0.397 15.281 1.00 96.12 93 ARG A CA 1
ATOM 706 C C . ARG A 1 93 ? -4.754 -1.001 16.668 1.00 96.12 93 ARG A C 1
ATOM 708 O O . ARG A 1 93 ? -5.856 -0.985 17.198 1.00 96.12 93 ARG A O 1
ATOM 715 N N . GLY A 1 94 ? -3.710 -1.592 17.254 1.00 95.12 94 GLY A N 1
ATOM 716 C CA . GLY A 1 94 ? -3.778 -2.225 18.582 1.00 95.12 94 GLY A CA 1
ATOM 717 C C . GLY A 1 94 ? -4.498 -3.582 18.626 1.00 95.12 94 GLY A C 1
ATOM 718 O O . GLY A 1 94 ? -4.330 -4.324 19.586 1.00 95.12 94 GLY A O 1
ATOM 719 N N . ALA A 1 95 ? -5.209 -3.968 17.562 1.00 92.62 95 ALA A N 1
ATOM 720 C CA . ALA A 1 95 ? -5.928 -5.243 17.462 1.00 92.62 95 ALA A CA 1
ATOM 721 C C . ALA A 1 95 ? -5.089 -6.404 16.883 1.00 92.62 95 ALA A C 1
ATOM 723 O O . ALA A 1 95 ? -5.606 -7.480 16.599 1.00 92.62 95 ALA A O 1
ATOM 724 N N . GLY A 1 96 ? -3.784 -6.200 16.669 1.00 94.56 96 GLY A N 1
ATOM 725 C CA . GLY A 1 96 ? -2.887 -7.227 16.131 1.00 94.56 96 GLY A CA 1
ATOM 726 C C . GLY A 1 96 ? -2.968 -7.452 14.617 1.00 94.56 96 GLY A C 1
ATOM 727 O O . GLY A 1 96 ? -2.287 -8.352 14.138 1.00 94.56 96 GLY A O 1
ATOM 728 N N . LEU A 1 97 ? -3.715 -6.632 13.866 1.00 95.12 97 LEU A N 1
ATOM 729 C CA . LEU A 1 97 ? -3.857 -6.750 12.406 1.00 95.12 97 LEU A CA 1
ATOM 730 C C . LEU A 1 97 ? -2.512 -6.737 11.662 1.00 95.12 97 LEU A C 1
ATOM 732 O O . LEU A 1 97 ? -2.317 -7.520 10.743 1.00 95.12 97 LEU A O 1
ATOM 736 N N . GLY A 1 98 ? -1.555 -5.919 12.110 1.00 94.69 98 GLY A N 1
ATOM 737 C CA . GLY A 1 98 ? -0.209 -5.884 11.527 1.00 94.69 98 GLY A CA 1
ATOM 738 C C . GLY A 1 98 ? 0.517 -7.237 11.537 1.00 94.69 98 GLY A C 1
ATOM 739 O O . GLY A 1 98 ? 1.310 -7.491 10.646 1.00 94.69 98 GLY A O 1
ATOM 740 N N . ARG A 1 99 ? 0.217 -8.121 12.504 1.00 95.38 99 ARG A N 1
ATOM 741 C CA . ARG A 1 99 ? 0.794 -9.478 12.602 1.00 95.38 99 ARG A CA 1
ATOM 742 C C . ARG A 1 99 ? 0.105 -10.506 11.696 1.00 95.38 99 ARG A C 1
ATOM 744 O O . ARG A 1 99 ? 0.531 -11.653 11.676 1.00 95.38 99 ARG A O 1
ATOM 751 N N . GLN A 1 100 ? -1.005 -10.138 11.057 1.00 94.06 100 GLN A N 1
ATOM 752 C CA . GLN A 1 100 ? -1.762 -11.025 10.170 1.00 94.06 100 GLN A CA 1
ATOM 753 C C . GLN A 1 100 ? -1.363 -10.874 8.697 1.00 94.06 100 GLN A C 1
ATOM 755 O O . GLN A 1 100 ? -1.757 -11.718 7.894 1.00 94.06 100 GLN A O 1
ATOM 760 N N . PHE A 1 101 ? -0.657 -9.793 8.349 1.00 90.44 101 PHE A N 1
ATOM 761 C CA . PHE A 1 101 ? 0.032 -9.669 7.065 1.00 90.44 101 PHE A CA 1
ATOM 762 C C . PHE A 1 101 ? 1.243 -10.598 7.033 1.00 90.44 101 PHE A C 1
ATOM 764 O O . PHE A 1 101 ? 1.472 -11.184 5.955 1.00 90.44 101 PHE A O 1
#

pLDDT: mean 96.38, std 3.0, range [81.94, 98.81]

Sequence (101 aa):
MTRVRPITEADIPGFHATLDAVARESSFLRGSQAPPLDDVASFVRGNIQTRNPQFVALSDQGSIVGWCDIVRGRGEHESHLGELGMGVMAQWRGAGLGRQF

Radius of gyration: 13.42 Å; chains: 1; bounding box: 41×25×32 Å

Secondary structure (DSSP, 8-state):
-EEEEE--GGGHHHHHHHHHHHHHT-SSSSSSSPPPHHHHHHHHHHHHHHT--EEEEEETTS-EEEEEEEEEPSSGGGTT-EEEEEEE-GGGTTSSGGGG-